Protein AF-A0A661IRC6-F1 (afdb_monomer_lite)

pLDDT: mean 96.38, std 3.01, range [79.38, 98.81]

Foldseek 3Di:
DADPLLLVLLVLLLVLLVVLVVLCVVLVHLVSLCVPPVPRVVSNLVSLLSNLVSLVVCVVVVVVVLVVLADPCLNVVSVVSNVCCVPPVVPRDSVSSRCCSPPVSVSSNVSSVVSNVD

Structure (mmCIF, N/CA/C/O backbone):
data_AF-A0A661IRC6-F1
#
_entry.id   AF-A0A661IRC6-F1
#
loop_
_atom_site.group_PDB
_atom_site.id
_atom_site.type_symbol
_atom_site.label_atom_id
_atom_site.label_alt_id
_atom_site.label_comp_id
_atom_site.label_asym_id
_atom_site.label_entity_id
_atom_site.label_seq_id
_atom_site.pdbx_PDB_ins_code
_atom_site.Cartn_x
_atom_site.Cartn_y
_atom_site.Cartn_z
_atom_site.occupancy
_atom_site.B_iso_or_equiv
_atom_site.auth_seq_id
_atom_site.auth_comp_id
_atom_site.auth_asym_id
_atom_site.auth_atom_id
_atom_site.pdbx_PDB_model_num
ATOM 1 N N . MET A 1 1 ? -16.956 6.658 17.525 1.00 79.38 1 MET A N 1
ATOM 2 C CA . MET A 1 1 ? -15.758 7.494 17.297 1.00 79.38 1 MET A CA 1
ATOM 3 C C . MET A 1 1 ? -14.580 6.545 17.255 1.00 79.38 1 MET A C 1
ATOM 5 O O . MET A 1 1 ? -14.483 5.719 18.156 1.00 79.38 1 MET A O 1
ATOM 9 N N . PHE A 1 2 ? -13.777 6.577 16.194 1.00 92.38 2 PHE A N 1
ATOM 10 C CA . PHE A 1 2 ? -12.694 5.609 16.014 1.00 92.38 2 PHE A CA 1
ATOM 11 C C . PHE A 1 2 ? -11.609 5.776 17.080 1.00 92.38 2 PHE A C 1
ATOM 13 O O . PHE A 1 2 ? -11.386 6.880 17.584 1.00 92.38 2 PHE A O 1
ATOM 20 N N . SER A 1 3 ? -10.928 4.682 17.427 1.00 94.25 3 SER A N 1
ATOM 21 C CA . SER A 1 3 ? -9.811 4.749 18.365 1.00 94.25 3 SER A CA 1
ATOM 22 C C . SER A 1 3 ? -8.658 5.560 17.754 1.00 94.25 3 SER A C 1
ATOM 24 O O . SER A 1 3 ? -8.417 5.515 16.545 1.00 94.25 3 SER A O 1
ATOM 26 N N . LEU A 1 4 ? -7.908 6.298 18.584 1.00 94.81 4 LEU A N 1
ATOM 27 C CA . LEU A 1 4 ? -6.741 7.059 18.108 1.00 94.81 4 LEU A CA 1
ATOM 28 C C . LEU A 1 4 ? -5.730 6.148 17.405 1.00 94.81 4 LEU A C 1
ATOM 30 O O . LEU A 1 4 ? -5.195 6.505 16.358 1.00 94.81 4 LEU A O 1
ATOM 34 N N . LYS A 1 5 ? -5.530 4.939 17.944 1.00 95.62 5 LYS A N 1
ATOM 35 C CA . LYS A 1 5 ? -4.652 3.933 17.345 1.00 95.62 5 LYS A CA 1
ATOM 36 C C . LYS A 1 5 ? -5.156 3.509 15.968 1.00 95.62 5 LYS A C 1
ATOM 38 O O . LYS A 1 5 ? -4.349 3.417 15.051 1.00 95.62 5 LYS A O 1
ATOM 43 N N . ALA A 1 6 ? -6.457 3.280 15.794 1.00 97.31 6 ALA A N 1
ATOM 44 C CA . ALA A 1 6 ? -7.017 2.921 14.494 1.00 97.31 6 ALA A CA 1
ATOM 45 C C . ALA A 1 6 ? -6.814 4.038 13.464 1.00 97.31 6 ALA A C 1
ATOM 47 O O . ALA A 1 6 ? -6.341 3.778 12.358 1.00 97.31 6 ALA A O 1
ATOM 48 N N . ILE A 1 7 ? -7.063 5.292 13.852 1.00 97.94 7 ILE A N 1
ATOM 49 C CA . ILE A 1 7 ? -6.816 6.456 12.992 1.00 97.94 7 ILE A CA 1
ATOM 50 C C . ILE A 1 7 ? -5.338 6.569 12.604 1.00 97.94 7 ILE A C 1
ATOM 52 O O . ILE A 1 7 ? -5.025 6.834 11.445 1.00 97.94 7 ILE A O 1
ATOM 56 N N . GLU A 1 8 ? -4.408 6.344 13.533 1.00 97.94 8 GLU A N 1
ATOM 57 C CA . GLU A 1 8 ? -2.974 6.325 13.224 1.00 97.94 8 GLU A CA 1
ATOM 58 C C . GLU A 1 8 ? -2.615 5.233 12.208 1.00 97.94 8 GLU A C 1
ATOM 60 O O . GLU A 1 8 ? -1.837 5.489 11.288 1.00 97.94 8 GLU A O 1
ATOM 65 N N . ARG A 1 9 ? -3.207 4.037 12.316 1.00 98.25 9 ARG A N 1
ATOM 66 C CA . ARG A 1 9 ? -3.013 2.953 11.336 1.00 98.25 9 ARG A CA 1
ATOM 67 C C . ARG A 1 9 ? -3.536 3.340 9.957 1.00 98.25 9 ARG A C 1
ATOM 69 O O . ARG A 1 9 ? -2.826 3.159 8.973 1.00 98.25 9 ARG A O 1
ATOM 76 N N . VAL A 1 10 ? -4.718 3.940 9.889 1.00 98.44 10 VAL A N 1
ATOM 77 C CA . VAL A 1 10 ? -5.317 4.418 8.634 1.00 98.44 10 VAL A CA 1
ATOM 78 C C . VAL A 1 10 ? -4.470 5.527 7.998 1.00 98.44 10 VAL A C 1
ATOM 80 O O . VAL A 1 10 ? -4.208 5.496 6.797 1.00 98.44 10 VAL A O 1
ATOM 83 N N . LYS A 1 11 ? -3.935 6.459 8.797 1.00 98.50 11 LYS A N 1
ATOM 84 C CA . LYS A 1 11 ? -2.976 7.475 8.323 1.00 98.50 11 LYS A CA 1
ATOM 85 C C . LYS A 1 11 ? -1.697 6.852 7.771 1.00 98.50 11 LYS A C 1
ATOM 87 O O . LYS A 1 11 ? -1.163 7.333 6.773 1.00 98.50 11 LYS A O 1
ATOM 92 N N . LEU A 1 12 ? -1.197 5.788 8.402 1.00 98.69 12 LEU A N 1
ATOM 93 C CA . LEU A 1 12 ? -0.042 5.053 7.891 1.00 98.69 12 LEU A CA 1
ATOM 94 C C . LEU A 1 12 ? -0.356 4.394 6.545 1.00 98.69 12 LEU A C 1
ATOM 96 O O . LEU A 1 12 ? 0.471 4.517 5.648 1.00 98.69 12 LEU A O 1
ATOM 100 N N . ILE A 1 13 ? -1.534 3.781 6.376 1.00 98.75 13 ILE A N 1
ATOM 101 C CA . ILE A 1 13 ? -1.978 3.246 5.076 1.00 98.75 13 ILE A CA 1
ATOM 102 C C . ILE A 1 13 ? -1.971 4.358 4.021 1.00 98.75 13 ILE A C 1
ATOM 104 O O . ILE A 1 13 ? -1.294 4.200 3.008 1.00 98.75 13 ILE A O 1
ATOM 108 N N . SER A 1 14 ? -2.613 5.507 4.292 1.00 98.69 14 SER A N 1
ATOM 109 C CA . SER A 1 14 ? -2.608 6.668 3.377 1.00 98.69 14 SER A CA 1
ATOM 110 C C . SER A 1 14 ? -1.193 7.030 2.941 1.00 98.69 14 SER A C 1
ATOM 112 O O . SER A 1 14 ? -0.897 7.103 1.754 1.00 98.69 14 SER A O 1
ATOM 114 N N . LYS A 1 15 ? -0.293 7.189 3.918 1.00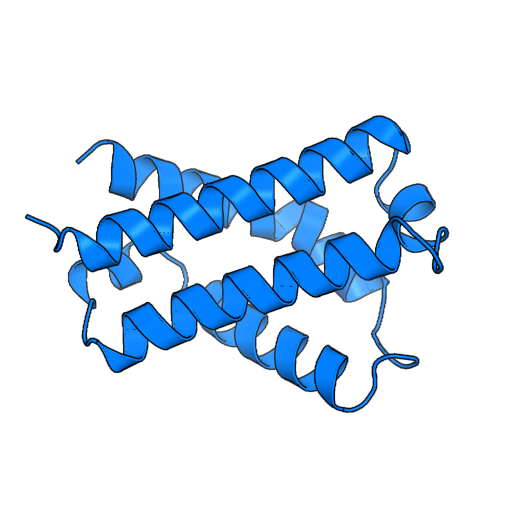 98.75 15 LYS A N 1
ATOM 115 C CA . LYS A 1 15 ? 1.092 7.593 3.682 1.00 98.75 15 LYS A CA 1
ATOM 116 C C . LYS A 1 15 ? 1.846 6.596 2.799 1.00 98.75 15 LYS A C 1
ATOM 118 O O . LYS A 1 15 ? 2.685 7.008 2.007 1.00 98.75 15 LYS A O 1
ATOM 123 N N . LYS A 1 16 ? 1.598 5.291 2.952 1.00 98.81 16 LYS A N 1
ATOM 124 C CA . LYS A 1 16 ? 2.236 4.263 2.116 1.00 98.81 16 LYS A CA 1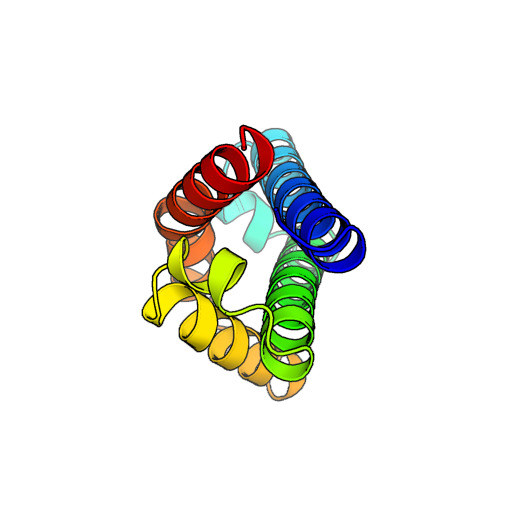
ATOM 125 C C . LYS A 1 16 ? 1.710 4.280 0.687 1.00 98.81 16 LYS A C 1
ATOM 127 O O . LYS A 1 16 ? 2.516 4.133 -0.225 1.00 98.81 16 LYS A O 1
ATOM 132 N N . ILE A 1 17 ? 0.415 4.525 0.497 1.00 98.81 17 ILE A N 1
ATOM 133 C CA . ILE A 1 17 ? -0.162 4.715 -0.838 1.00 98.81 17 ILE A CA 1
ATOM 134 C C . ILE A 1 17 ? 0.456 5.948 -1.507 1.00 98.81 17 ILE A C 1
ATOM 136 O O . ILE A 1 17 ? 0.947 5.848 -2.626 1.00 98.81 17 ILE A O 1
ATOM 140 N N . ASP A 1 18 ? 0.540 7.074 -0.793 1.00 98.75 18 ASP A N 1
ATOM 141 C CA . ASP A 1 18 ? 1.144 8.307 -1.318 1.00 98.75 18 ASP A CA 1
ATOM 142 C C . ASP A 1 18 ? 2.615 8.111 -1.725 1.00 98.75 18 ASP A C 1
ATOM 144 O O . ASP A 1 18 ? 3.075 8.681 -2.713 1.00 98.75 18 ASP A O 1
ATOM 148 N N . PHE A 1 19 ? 3.368 7.284 -0.992 1.00 98.81 19 PHE A N 1
ATOM 149 C CA . PHE A 1 19 ? 4.741 6.941 -1.365 1.00 98.81 19 PHE A CA 1
ATOM 150 C C . PHE A 1 19 ? 4.817 6.095 -2.637 1.00 98.81 19 PHE A C 1
ATOM 152 O O . PHE A 1 19 ? 5.660 6.375 -3.485 1.00 98.81 19 PHE A O 1
ATOM 159 N N . ILE A 1 20 ? 3.940 5.101 -2.799 1.00 98.81 20 ILE A N 1
ATOM 160 C CA . ILE A 1 20 ? 3.874 4.300 -4.031 1.00 98.81 20 ILE A CA 1
ATOM 161 C C . ILE A 1 20 ? 3.544 5.204 -5.225 1.00 98.81 20 ILE A C 1
ATOM 163 O O . ILE A 1 20 ? 4.241 5.163 -6.236 1.00 98.81 20 ILE A O 1
ATOM 167 N N . GLU A 1 21 ? 2.547 6.079 -5.093 1.00 98.62 21 GLU A N 1
ATOM 168 C CA . GLU A 1 21 ? 2.181 7.036 -6.143 1.00 98.62 21 GLU A CA 1
ATOM 169 C C . GLU A 1 21 ? 3.331 7.989 -6.493 1.00 98.62 21 GLU A C 1
ATOM 171 O O . GLU A 1 21 ? 3.566 8.271 -7.668 1.00 98.62 21 GLU A O 1
ATOM 176 N N . ALA A 1 22 ? 4.071 8.474 -5.492 1.00 98.69 22 ALA A N 1
ATOM 177 C CA . ALA A 1 22 ? 5.231 9.332 -5.713 1.00 98.69 22 ALA A CA 1
ATOM 178 C C . ALA A 1 22 ? 6.339 8.607 -6.492 1.00 98.69 22 ALA A C 1
ATOM 180 O O . ALA A 1 22 ? 6.885 9.184 -7.432 1.00 98.69 22 ALA A O 1
ATOM 181 N N . ILE A 1 23 ? 6.621 7.343 -6.154 1.00 98.56 23 ILE A N 1
ATOM 182 C CA . ILE A 1 23 ? 7.601 6.506 -6.864 1.00 98.56 23 ILE A CA 1
ATOM 183 C C . ILE A 1 23 ? 7.173 6.295 -8.322 1.00 98.56 23 ILE A C 1
ATOM 185 O O . ILE A 1 23 ? 7.964 6.517 -9.239 1.00 98.56 23 ILE A O 1
ATOM 189 N N . VAL A 1 24 ? 5.914 5.910 -8.551 1.00 98.44 24 VAL A N 1
ATOM 190 C CA . VAL A 1 24 ? 5.366 5.706 -9.904 1.00 98.44 24 VAL A CA 1
ATOM 191 C C . VAL A 1 24 ? 5.445 6.995 -10.720 1.00 98.44 24 VAL A C 1
ATOM 193 O O . VAL A 1 24 ? 5.839 6.975 -11.886 1.00 98.44 24 VAL A O 1
ATOM 196 N N . LYS A 1 25 ? 5.127 8.137 -10.101 1.00 98.19 25 LYS A N 1
ATOM 197 C CA . LYS A 1 25 ? 5.224 9.452 -10.739 1.00 98.19 25 LYS A CA 1
ATOM 198 C C . LYS A 1 25 ? 6.664 9.813 -11.102 1.00 98.19 25 LYS A C 1
ATOM 200 O O . LYS A 1 25 ? 6.888 10.321 -12.195 1.00 98.19 25 LYS A O 1
ATOM 205 N N . GLU A 1 26 ? 7.629 9.553 -10.223 1.00 97.81 26 GLU A N 1
ATOM 206 C CA . GLU A 1 26 ? 9.055 9.795 -10.487 1.00 97.81 26 GLU A CA 1
ATOM 207 C C . GLU A 1 26 ? 9.567 8.952 -11.665 1.00 97.81 26 GLU A C 1
ATOM 209 O O . GLU A 1 26 ? 10.327 9.439 -12.503 1.00 97.81 26 GLU A O 1
ATOM 214 N N . LYS A 1 27 ? 9.101 7.704 -11.770 1.00 97.06 27 LYS A N 1
ATOM 215 C CA . LYS A 1 27 ? 9.454 6.773 -12.852 1.00 97.06 27 LYS A CA 1
ATOM 216 C C . LYS A 1 27 ? 8.609 6.933 -14.118 1.00 97.06 27 LYS A C 1
ATOM 218 O O . LYS A 1 27 ? 8.896 6.284 -15.119 1.00 97.06 27 LYS A O 1
ATOM 223 N N . ASN A 1 28 ? 7.614 7.821 -14.109 1.00 96.50 28 ASN A N 1
ATOM 224 C CA . ASN A 1 28 ? 6.670 8.120 -15.197 1.00 96.50 28 ASN A CA 1
ATOM 225 C C . ASN A 1 28 ? 5.735 6.975 -15.630 1.00 96.50 28 ASN A C 1
ATOM 227 O O . ASN A 1 28 ? 4.884 7.191 -16.490 1.00 96.50 28 ASN A O 1
ATOM 231 N N . SER A 1 29 ? 5.859 5.775 -15.064 1.00 97.19 29 SER A N 1
ATOM 232 C CA . SER A 1 29 ? 4.924 4.667 -15.283 1.00 97.19 29 SER A CA 1
ATOM 233 C C . SER A 1 29 ? 5.069 3.615 -14.1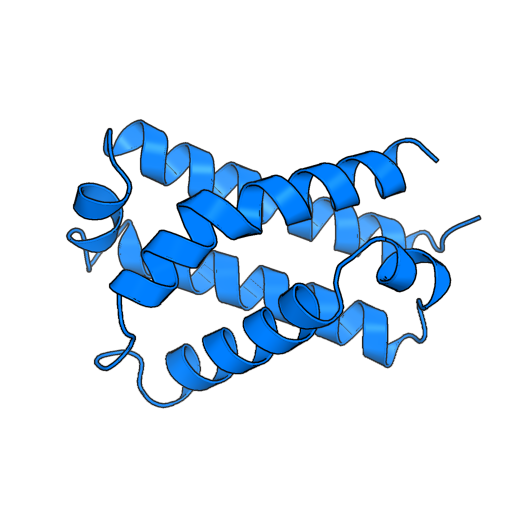85 1.00 97.19 29 SER A C 1
ATOM 235 O O . SER A 1 29 ? 6.104 3.549 -13.515 1.00 97.19 29 SER A O 1
ATOM 237 N N . ILE A 1 30 ? 4.037 2.787 -14.008 1.00 98.25 30 ILE A N 1
ATOM 238 C CA . ILE A 1 30 ? 4.074 1.673 -13.054 1.00 98.25 30 ILE A CA 1
ATOM 239 C C . ILE A 1 30 ? 5.092 0.631 -13.527 1.00 98.25 30 ILE A C 1
ATOM 241 O O . ILE A 1 30 ? 5.924 0.195 -12.738 1.00 98.25 30 ILE A O 1
ATOM 245 N N . GLN A 1 31 ? 5.100 0.313 -14.822 1.00 97.50 31 GLN A N 1
ATOM 246 C CA . GLN A 1 31 ? 5.993 -0.682 -15.412 1.00 97.50 31 GLN A CA 1
ATOM 247 C C . GLN A 1 31 ? 7.463 -0.302 -15.209 1.00 97.50 31 GLN A C 1
ATOM 249 O O . GLN A 1 31 ? 8.217 -1.086 -14.643 1.00 97.50 31 GLN A O 1
ATOM 254 N N . LEU A 1 32 ? 7.857 0.938 -15.535 1.00 97.75 32 LEU A N 1
ATOM 255 C CA . LEU A 1 32 ? 9.234 1.405 -15.309 1.00 97.75 32 LEU A CA 1
ATOM 256 C C . LEU A 1 32 ? 9.613 1.420 -13.818 1.00 97.75 32 LEU A C 1
ATOM 258 O O . LEU A 1 32 ? 10.780 1.239 -13.473 1.00 97.75 32 LEU A O 1
ATOM 262 N N . ALA A 1 33 ? 8.647 1.637 -12.920 1.00 98.31 33 ALA A N 1
ATOM 263 C CA . ALA A 1 33 ? 8.891 1.552 -11.483 1.00 98.31 33 ALA A CA 1
ATOM 264 C C . ALA A 1 33 ? 9.103 0.108 -11.004 1.00 98.31 33 ALA A C 1
ATOM 266 O O . ALA A 1 33 ? 9.904 -0.113 -10.097 1.00 98.31 33 ALA A O 1
ATOM 267 N N . LEU A 1 34 ? 8.411 -0.863 -11.603 1.00 97.44 34 LEU A N 1
ATOM 268 C CA . LEU A 1 34 ? 8.552 -2.287 -11.288 1.00 97.44 34 LEU A CA 1
ATOM 269 C C . LEU A 1 34 ? 9.769 -2.935 -11.979 1.00 97.44 34 LEU A C 1
ATOM 271 O O . LEU A 1 34 ? 10.324 -3.902 -11.455 1.00 97.44 34 LEU A O 1
ATOM 275 N N . GLU A 1 35 ? 10.231 -2.398 -13.108 1.00 96.69 35 GLU A N 1
ATOM 276 C CA . GLU A 1 35 ? 11.475 -2.821 -13.771 1.00 96.69 35 GLU A CA 1
ATOM 277 C C . GLU A 1 35 ? 12.732 -2.411 -12.987 1.00 96.69 35 GLU A C 1
ATOM 279 O O . GLU A 1 35 ? 13.720 -3.145 -12.983 1.00 96.69 35 GLU A O 1
ATOM 284 N N . ASP A 1 36 ? 12.703 -1.271 -12.283 1.00 96.62 36 ASP A N 1
ATOM 285 C CA . ASP A 1 36 ? 13.790 -0.836 -11.395 1.00 96.62 36 ASP A CA 1
ATOM 286 C C . ASP A 1 36 ? 13.785 -1.636 -10.084 1.00 96.62 36 ASP A C 1
ATOM 288 O O . ASP A 1 36 ? 13.362 -1.172 -9.019 1.00 96.62 36 ASP A O 1
ATOM 292 N N . GLU A 1 37 ? 14.267 -2.869 -10.201 1.00 94.56 37 GLU A N 1
ATOM 293 C CA . GLU A 1 37 ? 14.380 -3.867 -9.145 1.00 94.56 37 GLU A CA 1
ATOM 294 C C . GLU A 1 37 ? 15.051 -3.343 -7.874 1.00 94.56 37 GLU A C 1
ATOM 296 O O . GLU A 1 37 ? 14.513 -3.483 -6.773 1.00 94.56 37 GLU A O 1
ATOM 301 N N . GLN A 1 38 ? 16.229 -2.738 -8.039 1.00 94.62 38 GLN A N 1
ATOM 302 C CA . GLN A 1 38 ? 17.112 -2.376 -6.935 1.00 94.62 38 GLN A CA 1
ATOM 303 C C . GLN A 1 38 ? 16.517 -1.269 -6.058 1.00 94.62 38 GLN A C 1
ATOM 305 O O . GLN A 1 38 ? 16.816 -1.208 -4.865 1.00 94.62 38 GLN A O 1
ATOM 310 N N . ASN A 1 39 ? 15.696 -0.390 -6.639 1.00 96.56 39 ASN A N 1
ATOM 311 C CA . ASN A 1 39 ? 15.216 0.806 -5.957 1.00 96.56 39 ASN A CA 1
ATOM 312 C C . ASN A 1 39 ? 13.687 0.822 -5.867 1.00 96.56 39 ASN A C 1
ATOM 314 O O . ASN A 1 39 ? 13.113 0.597 -4.795 1.00 96.56 39 ASN A O 1
ATOM 318 N N . SER A 1 40 ? 13.012 1.111 -6.981 1.00 97.94 40 SER A N 1
ATOM 319 C CA . SER A 1 40 ? 11.580 1.412 -6.981 1.00 97.94 40 SER A CA 1
ATOM 320 C C . SER A 1 40 ? 10.724 0.187 -6.708 1.00 97.94 40 SER A C 1
ATOM 322 O O . SER A 1 40 ? 9.849 0.274 -5.845 1.00 97.94 40 SER A O 1
ATOM 324 N N . ARG A 1 41 ? 11.009 -0.958 -7.339 1.00 97.75 41 ARG A N 1
ATOM 325 C CA . ARG A 1 41 ? 10.268 -2.201 -7.088 1.00 97.75 41 ARG A CA 1
ATOM 326 C C . ARG A 1 41 ? 10.368 -2.602 -5.623 1.00 97.75 41 ARG A C 1
ATOM 328 O O . ARG A 1 41 ? 9.341 -2.775 -4.971 1.00 97.75 41 ARG A O 1
ATOM 335 N N . ALA A 1 42 ? 11.586 -2.678 -5.084 1.00 96.94 42 ALA A N 1
ATOM 336 C CA . ALA A 1 42 ? 11.801 -3.026 -3.681 1.00 96.94 42 ALA A CA 1
ATOM 337 C C . ALA A 1 42 ? 11.045 -2.095 -2.720 1.00 96.94 42 ALA A C 1
ATOM 339 O O . ALA A 1 42 ? 10.397 -2.548 -1.773 1.00 96.94 42 ALA A O 1
ATOM 340 N N . SER A 1 43 ? 11.056 -0.791 -2.998 1.00 98.19 43 SER A N 1
ATOM 341 C CA . SER A 1 43 ? 10.330 0.196 -2.192 1.00 98.19 43 SER A CA 1
ATOM 342 C C . SER A 1 43 ? 8.811 0.011 -2.272 1.00 98.19 43 SER A C 1
ATOM 344 O O . SER A 1 43 ? 8.131 0.050 -1.243 1.00 98.19 43 SER A O 1
ATOM 346 N N . ILE A 1 44 ? 8.276 -0.242 -3.470 1.00 98.56 44 ILE A N 1
ATOM 347 C CA . ILE A 1 44 ? 6.850 -0.496 -3.705 1.00 98.56 44 ILE A CA 1
ATOM 348 C C . ILE A 1 44 ? 6.391 -1.744 -2.941 1.00 98.56 44 ILE A C 1
ATOM 350 O O . ILE A 1 44 ? 5.441 -1.662 -2.159 1.00 98.56 44 ILE A O 1
ATOM 354 N N . LEU A 1 45 ? 7.092 -2.873 -3.089 1.00 97.94 45 LEU A N 1
ATOM 355 C CA . LEU A 1 45 ? 6.743 -4.130 -2.413 1.00 97.94 45 LEU A CA 1
ATOM 356 C C . LEU A 1 45 ? 6.803 -3.992 -0.884 1.00 97.94 45 LEU A C 1
ATOM 358 O O . LEU A 1 45 ? 5.933 -4.496 -0.164 1.00 97.94 45 LEU A O 1
ATOM 362 N N . MET A 1 46 ? 7.775 -3.233 -0.373 1.00 97.88 46 MET A N 1
ATOM 363 C CA . MET A 1 46 ? 7.873 -2.914 1.053 1.00 97.88 46 MET A CA 1
ATOM 364 C C . MET A 1 46 ? 6.692 -2.056 1.536 1.00 97.88 46 MET A C 1
ATOM 366 O O . MET A 1 46 ? 6.176 -2.246 2.641 1.00 97.88 46 MET A O 1
ATOM 370 N N . HIS A 1 47 ? 6.234 -1.094 0.735 1.00 98.62 47 HIS A N 1
ATOM 371 C CA . HIS A 1 47 ? 5.069 -0.274 1.075 1.00 98.62 47 HIS A CA 1
ATOM 372 C C . HIS A 1 47 ? 3.762 -1.073 1.045 1.00 98.62 47 HIS A C 1
ATOM 374 O O . HIS A 1 47 ? 2.973 -0.932 1.981 1.00 98.62 47 HIS A O 1
ATOM 380 N N . LEU A 1 48 ? 3.575 -1.966 0.070 1.00 98.50 48 LEU A N 1
ATOM 381 C CA . LEU A 1 48 ? 2.441 -2.898 0.018 1.00 98.50 48 LEU A CA 1
ATOM 382 C C . LEU A 1 48 ? 2.417 -3.833 1.238 1.00 98.50 48 LEU A C 1
ATOM 384 O O . LEU A 1 48 ? 1.390 -3.968 1.906 1.00 98.50 48 LEU A O 1
ATOM 388 N N . THR A 1 49 ? 3.573 -4.387 1.607 1.00 98.19 49 THR A N 1
ATOM 389 C CA . THR A 1 49 ? 3.738 -5.181 2.836 1.00 98.19 49 THR A CA 1
ATOM 390 C C . THR A 1 49 ? 3.353 -4.378 4.081 1.00 98.19 49 THR A C 1
ATOM 392 O O . THR A 1 49 ? 2.608 -4.853 4.941 1.00 98.19 49 THR A O 1
ATOM 395 N N . SER A 1 50 ? 3.790 -3.120 4.163 1.00 98.38 50 SER A N 1
ATOM 396 C CA . SER A 1 50 ? 3.483 -2.244 5.297 1.00 98.38 50 SER A CA 1
ATOM 397 C C . SER A 1 50 ? 1.993 -1.894 5.409 1.00 98.38 50 SER A C 1
ATOM 399 O O . SER A 1 50 ? 1.488 -1.769 6.530 1.00 98.38 50 SER A O 1
ATOM 401 N N . ILE A 1 51 ? 1.287 -1.760 4.278 1.00 98.69 51 ILE A N 1
ATOM 402 C CA . ILE A 1 51 ? -0.176 -1.594 4.229 1.00 98.69 51 ILE A CA 1
ATOM 403 C C . ILE A 1 51 ? -0.859 -2.839 4.803 1.00 98.69 51 ILE A C 1
ATOM 405 O O . ILE A 1 51 ? -1.668 -2.715 5.724 1.00 98.69 51 ILE A O 1
ATOM 409 N N . SER A 1 52 ? -0.469 -4.027 4.334 1.00 98.31 52 SER A N 1
ATOM 410 C CA . SER A 1 52 ? -0.985 -5.308 4.834 1.00 98.31 52 SER A CA 1
ATOM 411 C C . SER A 1 52 ? -0.816 -5.453 6.353 1.00 98.31 52 SER A C 1
ATOM 413 O O . SER A 1 52 ? -1.755 -5.803 7.066 1.00 98.31 52 SER A O 1
ATOM 415 N N . GLU A 1 53 ? 0.344 -5.082 6.903 1.00 98.31 53 GLU A N 1
ATOM 416 C CA . GLU A 1 53 ? 0.545 -5.065 8.358 1.00 98.31 53 GLU A CA 1
ATOM 417 C C . GLU A 1 53 ? -0.395 -4.113 9.109 1.00 98.31 53 GLU A C 1
ATOM 419 O O . GLU A 1 53 ? -0.735 -4.375 10.265 1.00 98.31 53 GLU A O 1
ATOM 424 N N . GLN A 1 54 ? -0.771 -2.972 8.522 1.00 98.50 54 GLN A N 1
ATOM 425 C CA . GLN A 1 54 ? -1.710 -2.072 9.192 1.00 98.50 54 GLN A CA 1
ATOM 426 C C . GLN A 1 54 ? -3.112 -2.682 9.218 1.00 98.50 54 GLN A C 1
ATOM 428 O O . GLN A 1 54 ? -3.769 -2.585 10.254 1.00 98.50 54 GLN A O 1
ATOM 433 N N . PHE A 1 55 ? -3.540 -3.350 8.141 1.00 98.44 55 PHE A N 1
ATOM 434 C CA . PHE A 1 55 ? -4.791 -4.112 8.140 1.00 98.44 55 PHE A CA 1
ATOM 435 C C . PHE A 1 55 ? -4.775 -5.227 9.185 1.00 98.44 55 PHE A C 1
ATOM 437 O O . PHE A 1 55 ? -5.723 -5.357 9.953 1.00 98.44 55 PHE A O 1
ATOM 444 N N . ASP A 1 56 ? -3.679 -5.983 9.278 1.00 97.50 56 ASP A N 1
ATOM 445 C CA . ASP A 1 56 ? -3.479 -7.025 10.295 1.00 97.50 56 ASP A CA 1
ATOM 446 C C . ASP A 1 56 ? -3.652 -6.478 11.718 1.00 97.50 56 ASP A C 1
ATOM 448 O O . ASP A 1 56 ? -4.418 -7.001 12.525 1.00 97.50 56 ASP A O 1
ATOM 452 N N . LYS A 1 57 ? -3.011 -5.341 12.006 1.00 97.94 57 LYS A N 1
ATOM 453 C CA . LYS A 1 57 ? -3.107 -4.671 13.309 1.00 97.94 57 LYS A CA 1
ATOM 454 C C . LYS A 1 57 ? -4.518 -4.156 13.592 1.00 97.94 57 LYS A C 1
ATOM 456 O O . LYS A 1 57 ? -4.947 -4.212 14.741 1.00 97.94 57 LYS A O 1
ATOM 461 N N . LEU A 1 58 ? -5.231 -3.639 12.592 1.00 98.19 58 LEU A N 1
ATOM 462 C CA . LEU A 1 58 ? -6.630 -3.222 12.747 1.00 98.19 58 LEU A CA 1
ATOM 463 C C . LEU A 1 58 ? -7.522 -4.426 13.084 1.00 98.19 58 LEU A C 1
ATOM 465 O O . LEU A 1 58 ? -8.321 -4.349 14.018 1.00 98.19 58 LEU A O 1
ATOM 469 N N . LEU A 1 59 ? -7.337 -5.549 12.386 1.00 96.56 59 LEU A N 1
ATOM 470 C CA . LEU A 1 59 ? -8.100 -6.776 12.608 1.00 96.56 59 LEU A CA 1
ATOM 471 C C . LEU A 1 59 ? -7.826 -7.376 13.990 1.00 96.56 59 LEU A C 1
ATOM 473 O O . LEU A 1 59 ? -8.764 -7.635 14.742 1.00 96.56 59 LEU A O 1
ATOM 477 N N . HIS A 1 60 ? -6.553 -7.527 14.359 1.00 96.25 60 HIS A N 1
ATOM 478 C CA . HIS A 1 60 ? -6.149 -8.063 15.660 1.00 96.25 60 HIS A CA 1
ATOM 479 C C . HIS A 1 60 ? -6.607 -7.204 16.843 1.00 96.25 60 HIS A C 1
ATOM 481 O O . HIS A 1 60 ? -6.885 -7.740 17.914 1.00 96.25 60 HIS A O 1
ATOM 487 N N . ASN A 1 61 ? -6.720 -5.887 16.654 1.00 96.31 61 ASN A N 1
ATOM 488 C CA . ASN A 1 61 ? -7.229 -4.976 17.679 1.00 96.31 61 ASN A CA 1
ATOM 489 C C . ASN A 1 61 ? -8.766 -4.890 17.707 1.00 96.31 61 ASN A C 1
ATOM 491 O O . ASN A 1 61 ? -9.307 -4.152 18.525 1.00 96.31 61 ASN A O 1
ATOM 495 N N . GLY A 1 62 ? -9.473 -5.622 16.838 1.00 95.6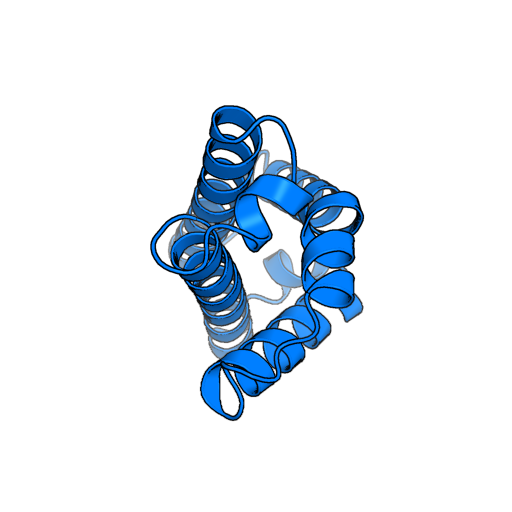2 62 GLY A N 1
ATOM 496 C CA . GLY A 1 62 ? -10.936 -5.615 16.789 1.00 95.62 62 GLY A CA 1
ATOM 497 C C . GLY A 1 62 ? -11.533 -4.304 16.271 1.00 95.62 62 GLY A C 1
ATOM 498 O O . GLY A 1 62 ? -12.667 -3.978 16.613 1.00 95.62 62 GLY A O 1
ATOM 499 N N . GLU A 1 63 ? -10.804 -3.551 15.443 1.00 96.88 63 GLU A N 1
ATOM 500 C CA . GLU A 1 63 ? -11.215 -2.241 14.909 1.00 96.88 63 GLU A CA 1
ATOM 501 C C . GLU A 1 63 ? -12.213 -2.393 13.738 1.00 96.88 63 GLU A C 1
ATOM 503 O O . GLU A 1 63 ? -12.028 -1.851 12.644 1.00 96.88 63 GLU A O 1
ATOM 508 N N . LEU A 1 64 ? -13.280 -3.172 13.956 1.00 95.12 64 LEU A N 1
ATOM 509 C CA . LEU A 1 64 ? -14.268 -3.555 12.937 1.00 95.12 64 LEU A CA 1
ATOM 510 C C . LEU A 1 64 ? -14.997 -2.343 12.341 1.00 95.12 64 LEU A C 1
ATOM 512 O O . LEU A 1 64 ? -15.280 -2.321 11.144 1.00 95.12 64 LEU A O 1
ATOM 516 N N . ASP A 1 65 ? -15.231 -1.310 13.155 1.00 95.38 65 ASP A N 1
ATOM 517 C CA . ASP A 1 65 ? -15.871 -0.065 12.725 1.00 95.38 65 ASP A CA 1
ATOM 518 C C . ASP A 1 65 ? -15.053 0.693 11.672 1.00 95.38 65 ASP A C 1
ATOM 520 O O . ASP A 1 65 ? -15.628 1.433 10.876 1.00 95.38 65 ASP A O 1
ATOM 524 N N . VAL A 1 66 ? -13.728 0.527 11.664 1.00 97.00 66 VAL A N 1
ATOM 525 C CA . VAL A 1 66 ? -12.840 1.077 10.630 1.00 97.00 66 VAL A CA 1
ATOM 526 C C . VAL A 1 66 ? -12.753 0.119 9.447 1.00 97.00 66 VAL A C 1
ATOM 528 O O . VAL A 1 66 ? -12.843 0.549 8.300 1.00 97.00 66 VAL A O 1
ATOM 531 N N . LEU A 1 67 ? -12.614 -1.182 9.711 1.00 97.12 67 LEU A N 1
ATOM 532 C CA . LEU A 1 67 ? -12.454 -2.193 8.663 1.00 97.12 67 LEU A CA 1
ATOM 533 C C . LEU A 1 67 ? -13.660 -2.293 7.722 1.00 97.12 67 LEU A C 1
ATOM 535 O O . LEU A 1 67 ? -13.470 -2.598 6.551 1.00 97.12 67 LEU A O 1
ATOM 539 N N . GLN A 1 68 ? -14.873 -1.979 8.185 1.00 96.88 68 GLN A N 1
ATOM 540 C CA . GLN A 1 68 ? -16.080 -1.981 7.342 1.00 96.88 68 GLN A CA 1
ATOM 541 C C . GLN A 1 68 ? -16.042 -0.986 6.165 1.00 96.88 68 GLN A C 1
ATOM 543 O O . GLN A 1 68 ? -16.880 -1.080 5.274 1.00 96.88 68 GLN A O 1
ATOM 548 N N . TYR A 1 69 ? -15.112 -0.024 6.165 1.00 97.75 69 TYR A N 1
ATOM 549 C CA . TYR A 1 69 ? -14.937 0.932 5.063 1.00 97.75 69 TYR A CA 1
ATOM 550 C C . TYR A 1 69 ? -14.104 0.369 3.907 1.00 97.75 69 TYR A C 1
ATOM 552 O O . TYR A 1 69 ? -14.034 0.991 2.847 1.00 97.75 69 TYR A O 1
ATOM 560 N N . PHE A 1 70 ? -13.454 -0.774 4.106 1.00 98.00 70 PHE A N 1
ATOM 561 C CA . PHE A 1 70 ? -12.601 -1.420 3.118 1.00 98.00 70 PHE A CA 1
ATOM 562 C C . PHE A 1 70 ? -13.288 -2.670 2.575 1.00 98.00 70 PHE A C 1
ATOM 564 O O . PHE A 1 70 ? -14.013 -3.357 3.301 1.00 98.00 70 PHE A O 1
ATOM 571 N N . GLU A 1 71 ? -13.048 -2.988 1.303 1.00 97.06 71 GLU A N 1
ATOM 572 C CA . GLU A 1 71 ? -13.543 -4.240 0.737 1.00 97.06 71 GLU A CA 1
ATOM 573 C C . GLU A 1 71 ? -12.803 -5.423 1.375 1.00 97.06 71 GLU A C 1
ATOM 575 O O . GLU A 1 71 ? -11.613 -5.354 1.705 1.00 97.06 71 GLU A O 1
ATOM 580 N N . LYS A 1 72 ? -13.513 -6.537 1.576 1.00 95.12 72 LYS A N 1
ATOM 581 C CA . LYS A 1 72 ? -12.922 -7.727 2.211 1.00 95.12 72 LYS A CA 1
ATOM 582 C C . LYS A 1 72 ? -11.802 -8.298 1.350 1.00 95.12 72 LYS A C 1
ATOM 584 O O . LYS A 1 72 ? -10.823 -8.831 1.871 1.00 95.12 72 LYS A O 1
ATOM 589 N N . GLU A 1 73 ? -11.963 -8.170 0.042 1.00 94.25 73 GLU A N 1
ATOM 590 C CA . GLU A 1 73 ? -11.035 -8.579 -0.995 1.00 94.25 73 GLU A CA 1
ATOM 591 C C . GLU A 1 73 ? -9.737 -7.763 -0.934 1.00 94.25 73 GLU A C 1
ATOM 593 O O . GLU A 1 73 ? -8.674 -8.351 -1.094 1.00 94.25 73 GLU A O 1
ATOM 598 N N . ASP A 1 74 ? -9.787 -6.466 -0.603 1.00 94.56 74 ASP A N 1
ATOM 599 C CA . ASP A 1 74 ? -8.581 -5.638 -0.423 1.00 94.56 74 ASP A CA 1
ATOM 600 C C . ASP A 1 74 ? -7.773 -6.077 0.794 1.00 94.56 74 ASP A C 1
ATOM 602 O O . ASP A 1 74 ? -6.552 -6.233 0.732 1.00 94.56 74 ASP A O 1
ATOM 606 N N . ILE A 1 75 ? -8.466 -6.311 1.911 1.00 96.50 75 ILE A N 1
ATOM 607 C CA . ILE A 1 75 ? -7.836 -6.761 3.152 1.00 96.50 75 ILE A CA 1
ATOM 608 C C . ILE A 1 75 ? -7.176 -8.122 2.915 1.00 96.50 75 ILE A C 1
ATOM 610 O O . ILE A 1 75 ? -5.977 -8.279 3.157 1.00 96.50 75 ILE A O 1
ATOM 614 N N . LYS A 1 76 ? -7.936 -9.089 2.386 1.00 95.94 76 LYS A N 1
ATOM 615 C CA . LYS A 1 76 ? -7.438 -10.439 2.104 1.00 95.94 76 LYS A CA 1
ATOM 616 C C . LYS A 1 76 ? -6.311 -10.423 1.070 1.00 95.94 76 LYS A C 1
ATOM 618 O O . LYS A 1 76 ? -5.254 -10.992 1.325 1.00 95.94 76 LYS A O 1
ATOM 623 N N . GLY A 1 77 ? -6.511 -9.733 -0.049 1.00 94.81 77 GLY A N 1
ATOM 624 C CA . GLY A 1 77 ? -5.529 -9.621 -1.124 1.00 94.81 77 GLY A CA 1
ATOM 625 C C . GLY A 1 77 ? -4.215 -9.007 -0.646 1.00 94.81 77 GLY A C 1
ATOM 626 O O . GLY A 1 77 ? -3.147 -9.477 -1.031 1.00 94.81 77 GLY A O 1
ATOM 627 N N . SER A 1 78 ? -4.264 -8.033 0.272 1.00 95.69 78 SER A N 1
ATOM 628 C CA . SER A 1 78 ? -3.050 -7.471 0.873 1.00 95.69 78 SER A CA 1
ATOM 629 C C . SER A 1 78 ? -2.251 -8.504 1.681 1.00 95.69 78 SER A C 1
ATOM 631 O O . SER A 1 78 ? -1.021 -8.478 1.652 1.00 95.69 78 SER A O 1
ATOM 633 N N . TYR A 1 79 ? -2.918 -9.421 2.395 1.00 96.06 79 TYR A N 1
ATOM 634 C CA . TYR A 1 79 ? -2.251 -10.503 3.129 1.00 96.06 79 TYR A CA 1
ATOM 635 C C . TYR A 1 79 ? -1.645 -11.530 2.188 1.00 96.06 79 TYR A C 1
ATOM 637 O O . TYR A 1 79 ? -0.502 -11.936 2.398 1.00 96.06 79 TYR A O 1
ATOM 645 N N . ASP A 1 80 ? -2.395 -11.923 1.160 1.00 94.75 80 ASP A N 1
ATOM 646 C CA . ASP A 1 80 ? -1.935 -12.887 0.168 1.00 94.75 80 ASP A CA 1
ATOM 647 C C . ASP A 1 80 ? -0.681 -12.340 -0.532 1.00 94.75 80 ASP A C 1
ATOM 649 O O . ASP A 1 80 ? 0.363 -12.992 -0.510 1.00 94.75 80 ASP A O 1
ATOM 653 N N . LEU A 1 81 ? -0.726 -11.093 -1.017 1.00 94.88 81 LEU A N 1
ATOM 654 C CA . LEU A 1 81 ? 0.418 -10.432 -1.648 1.00 94.88 81 LEU A CA 1
ATOM 655 C C . LEU A 1 81 ? 1.630 -10.336 -0.710 1.00 94.88 81 LEU A C 1
ATOM 657 O O . LEU A 1 81 ? 2.742 -10.671 -1.111 1.00 94.88 81 LEU A O 1
ATOM 661 N N . ARG A 1 82 ? 1.434 -9.941 0.555 1.00 96.31 82 ARG A N 1
ATOM 662 C CA . ARG A 1 82 ? 2.515 -9.916 1.556 1.00 96.31 82 ARG A CA 1
ATOM 663 C C . ARG A 1 82 ? 3.140 -11.298 1.752 1.00 96.31 82 ARG A C 1
ATOM 665 O O . ARG A 1 82 ? 4.361 -11.401 1.844 1.00 96.31 82 ARG A O 1
ATOM 672 N N . ASN A 1 83 ? 2.322 -12.344 1.856 1.00 93.88 83 ASN A N 1
ATOM 673 C CA . ASN A 1 83 ? 2.808 -13.707 2.063 1.00 93.88 83 ASN A CA 1
ATOM 674 C C . ASN A 1 83 ? 3.636 -14.187 0.864 1.00 93.88 83 ASN A C 1
ATOM 676 O O . ASN A 1 83 ? 4.686 -14.792 1.068 1.00 93.88 83 ASN A O 1
ATOM 680 N N . PHE A 1 84 ? 3.213 -13.866 -0.363 1.00 93.25 84 PHE A N 1
ATOM 681 C CA . PHE A 1 84 ? 4.005 -14.135 -1.566 1.00 93.25 84 PHE A CA 1
ATOM 682 C C . PHE A 1 84 ? 5.334 -13.376 -1.551 1.00 93.25 84 PHE A C 1
ATOM 684 O O . PHE A 1 84 ? 6.374 -14.010 -1.671 1.00 93.25 84 PHE A O 1
ATOM 691 N N . ILE A 1 85 ? 5.327 -12.063 -1.289 1.00 93.00 85 ILE A N 1
ATOM 692 C CA . ILE A 1 85 ? 6.557 -11.253 -1.184 1.00 93.00 85 ILE A CA 1
ATOM 693 C C . ILE A 1 85 ? 7.528 -11.842 -0.146 1.00 93.00 85 ILE A C 1
ATOM 695 O O . ILE A 1 85 ? 8.735 -11.857 -0.364 1.00 93.00 85 ILE A O 1
ATOM 699 N N . ALA A 1 86 ? 7.019 -12.321 0.992 1.00 91.75 86 ALA A N 1
ATOM 700 C CA . ALA A 1 86 ? 7.850 -12.852 2.069 1.00 91.75 86 ALA A CA 1
ATOM 701 C C . ALA A 1 86 ? 8.451 -14.235 1.768 1.00 91.75 86 ALA A C 1
ATOM 703 O O . ALA A 1 86 ? 9.518 -14.556 2.291 1.00 91.75 86 ALA A O 1
ATOM 704 N N . HIS A 1 87 ? 7.760 -15.074 0.993 1.00 90.38 87 HIS A N 1
ATOM 705 C CA . HIS A 1 87 ? 8.161 -16.466 0.755 1.00 90.38 87 HIS A CA 1
ATOM 706 C C . HIS A 1 87 ? 8.818 -16.688 -0.611 1.00 90.38 87 HIS A C 1
ATOM 708 O O . HIS A 1 87 ? 9.661 -17.573 -0.732 1.00 90.38 87 HIS A O 1
ATOM 714 N N . ASP A 1 88 ? 8.440 -15.901 -1.615 1.00 92.00 88 ASP A N 1
ATOM 715 C CA . ASP A 1 88 ? 8.919 -15.995 -2.992 1.00 92.00 88 ASP A CA 1
ATOM 716 C C . ASP A 1 88 ? 9.044 -14.594 -3.604 1.00 92.00 88 ASP A C 1
ATOM 718 O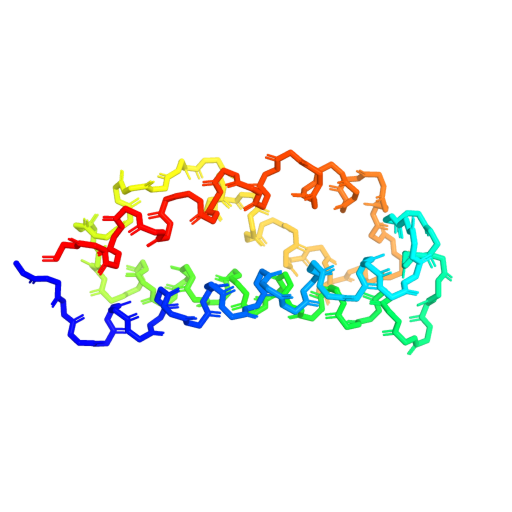 O . ASP A 1 88 ? 8.309 -14.208 -4.510 1.00 92.00 88 ASP A O 1
ATOM 722 N N . TYR A 1 89 ? 9.962 -13.803 -3.044 1.00 86.94 89 TYR A N 1
ATOM 723 C CA . TYR A 1 89 ? 10.198 -12.420 -3.460 1.00 86.94 89 TYR A CA 1
ATOM 724 C C . TYR A 1 89 ? 10.552 -12.301 -4.952 1.00 86.94 89 TYR A C 1
ATOM 726 O O . TYR A 1 89 ? 10.074 -11.396 -5.632 1.00 86.94 89 TYR A O 1
ATOM 734 N N . GLU A 1 90 ? 11.361 -13.234 -5.460 1.00 87.69 90 GLU A N 1
ATOM 735 C CA . GLU A 1 90 ? 11.786 -13.278 -6.865 1.00 87.69 90 GLU A CA 1
ATOM 736 C C . GLU A 1 90 ? 10.659 -13.743 -7.801 1.00 87.69 90 GLU A C 1
ATOM 738 O O . GLU A 1 90 ? 10.605 -13.329 -8.958 1.00 87.69 90 GLU A O 1
ATOM 743 N N . GLY A 1 91 ? 9.745 -14.586 -7.313 1.00 88.75 91 GLY A N 1
ATOM 744 C CA . GLY A 1 91 ? 8.593 -15.092 -8.061 1.00 88.75 91 GLY A CA 1
ATOM 745 C C . GLY A 1 91 ? 7.335 -14.227 -7.975 1.00 88.75 91 GLY A C 1
ATOM 746 O O . GLY A 1 91 ? 6.283 -14.650 -8.457 1.00 88.75 91 GLY A O 1
ATOM 747 N N . VAL A 1 92 ? 7.400 -13.031 -7.374 1.00 92.06 92 VAL A N 1
ATOM 748 C CA . VAL A 1 92 ? 6.252 -12.114 -7.313 1.00 92.06 92 VAL A CA 1
ATOM 749 C C . VAL A 1 92 ? 5.801 -11.749 -8.728 1.00 92.06 92 VAL A C 1
ATOM 751 O O . VAL A 1 92 ? 6.546 -11.147 -9.500 1.00 92.06 92 VAL A O 1
ATOM 754 N N . ASP A 1 93 ? 4.545 -12.063 -9.046 1.00 93.62 93 ASP A N 1
ATOM 755 C CA . ASP A 1 93 ? 3.940 -11.700 -10.325 1.00 93.62 93 ASP A CA 1
ATOM 756 C C . ASP A 1 93 ? 3.727 -10.180 -10.403 1.00 93.62 93 ASP A C 1
ATOM 758 O O . ASP A 1 93 ? 2.851 -9.606 -9.746 1.00 93.62 93 ASP A O 1
ATOM 762 N N . LEU A 1 94 ? 4.552 -9.517 -11.216 1.00 94.94 94 LEU A N 1
ATOM 763 C CA . LEU A 1 94 ? 4.518 -8.067 -11.373 1.00 94.94 94 LEU A CA 1
ATOM 764 C C . LEU A 1 94 ? 3.242 -7.571 -12.058 1.00 94.94 94 LEU A C 1
ATOM 766 O O . LEU A 1 94 ? 2.881 -6.422 -11.823 1.00 94.94 94 LEU A O 1
ATOM 770 N N . TYR A 1 95 ? 2.524 -8.412 -12.810 1.00 95.00 95 TYR A N 1
ATOM 771 C CA . TYR A 1 95 ? 1.212 -8.041 -13.350 1.00 95.00 95 TYR A CA 1
ATOM 772 C C . TYR A 1 95 ? 0.182 -7.890 -12.233 1.00 95.00 95 TYR A C 1
ATOM 774 O O . TYR A 1 95 ? -0.581 -6.929 -12.220 1.00 95.00 95 TYR A O 1
ATOM 782 N N . ILE A 1 96 ? 0.212 -8.780 -11.236 1.00 94.94 96 ILE A N 1
ATOM 783 C CA . ILE A 1 96 ? -0.652 -8.655 -10.055 1.00 94.94 96 ILE A CA 1
ATOM 784 C C . ILE A 1 96 ? -0.297 -7.385 -9.275 1.00 94.94 96 ILE A C 1
ATOM 786 O O . ILE A 1 96 ? -1.184 -6.669 -8.813 1.00 94.94 96 ILE A O 1
ATOM 790 N N . VAL A 1 97 ? 0.996 -7.085 -9.120 1.00 97.25 97 VAL A N 1
ATOM 791 C CA . VAL A 1 97 ? 1.439 -5.858 -8.437 1.00 97.25 97 VAL A CA 1
ATOM 792 C C . VAL A 1 97 ? 0.990 -4.614 -9.203 1.00 97.25 97 VAL A C 1
ATOM 794 O O . VAL A 1 97 ? 0.524 -3.658 -8.584 1.00 97.25 97 VAL A O 1
ATOM 797 N N . GLU A 1 98 ? 1.102 -4.625 -10.528 1.00 97.69 98 GLU A N 1
ATOM 798 C CA . GLU A 1 98 ? 0.634 -3.548 -11.394 1.00 97.69 98 GLU A CA 1
ATOM 799 C C . GLU A 1 98 ? -0.872 -3.315 -11.235 1.00 97.69 98 GLU A C 1
ATOM 801 O O . GLU A 1 98 ? -1.259 -2.188 -10.925 1.00 97.69 98 GLU A O 1
ATOM 806 N N . ASP A 1 99 ? -1.689 -4.369 -11.322 1.00 97.00 99 ASP A N 1
ATOM 807 C CA . ASP A 1 99 ? -3.146 -4.314 -11.126 1.00 97.00 99 ASP A CA 1
ATOM 808 C C . ASP A 1 99 ? -3.523 -3.780 -9.736 1.00 97.00 99 ASP A C 1
ATOM 810 O O . ASP A 1 99 ? -4.457 -2.990 -9.571 1.00 97.00 99 ASP A O 1
ATOM 814 N N . VAL A 1 100 ? -2.782 -4.178 -8.699 1.00 97.62 100 VAL A N 1
ATOM 815 C CA . VAL A 1 100 ? -2.986 -3.648 -7.345 1.00 97.62 100 VAL A CA 1
ATOM 816 C C . VAL A 1 100 ? -2.740 -2.141 -7.316 1.00 97.62 100 VAL A C 1
ATOM 818 O O . VAL A 1 100 ? -3.527 -1.412 -6.708 1.00 97.62 100 VAL A O 1
ATOM 821 N N . ILE A 1 101 ? -1.678 -1.659 -7.963 1.00 98.38 101 ILE A N 1
ATOM 822 C CA . ILE A 1 101 ? -1.322 -0.236 -7.983 1.00 98.38 101 ILE A CA 1
ATOM 823 C C . ILE A 1 101 ? -2.325 0.581 -8.806 1.00 98.38 101 ILE A C 1
ATOM 825 O O . 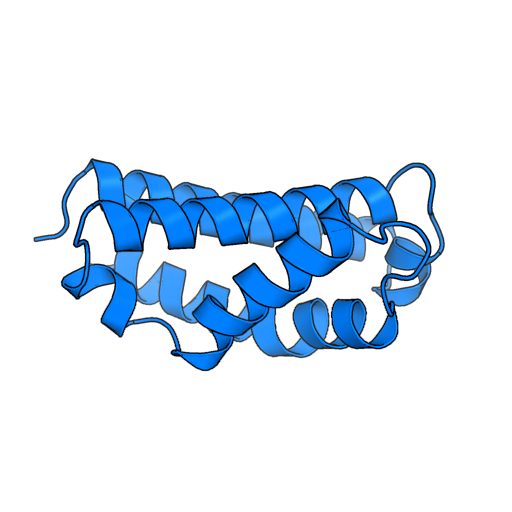ILE A 1 101 ? -2.713 1.662 -8.360 1.00 98.38 101 ILE A O 1
ATOM 829 N N . SER A 1 102 ? -2.736 0.094 -9.978 1.00 97.69 102 SER A N 1
ATOM 830 C CA . SER A 1 102 ? -3.620 0.819 -10.898 1.00 97.69 102 SER A CA 1
ATOM 831 C C . SER A 1 102 ? -5.085 0.796 -10.464 1.00 97.69 102 SER A C 1
ATOM 833 O O . SER A 1 102 ? -5.747 1.830 -10.536 1.00 97.69 102 SER A O 1
ATOM 835 N N . GLU A 1 103 ? -5.582 -0.339 -9.967 1.00 97.06 103 GLU A N 1
ATOM 836 C CA . GLU A 1 103 ? -7.012 -0.534 -9.702 1.00 97.06 103 GLU A CA 1
ATOM 837 C C . GLU A 1 103 ? -7.347 -0.487 -8.210 1.00 97.06 103 GLU A C 1
ATOM 839 O O . GLU A 1 103 ? -8.307 0.169 -7.796 1.00 97.06 103 GLU A O 1
ATOM 844 N N . ARG A 1 104 ? -6.566 -1.169 -7.362 1.00 97.31 104 ARG A N 1
ATOM 845 C CA . ARG A 1 104 ? -6.945 -1.385 -5.952 1.00 97.31 104 ARG A CA 1
ATOM 846 C C . ARG A 1 104 ? -6.493 -0.269 -5.019 1.00 97.31 104 ARG A C 1
ATOM 848 O O . ARG A 1 104 ? -7.278 0.175 -4.180 1.00 97.31 104 ARG A O 1
ATOM 855 N N . LEU A 1 105 ? -5.267 0.238 -5.158 1.00 98.19 105 LEU A N 1
ATOM 856 C CA . LEU A 1 105 ? -4.773 1.328 -4.307 1.00 98.19 105 LEU A CA 1
ATOM 857 C C . LEU A 1 105 ? -5.648 2.595 -4.366 1.00 98.19 105 LEU A C 1
ATOM 859 O O . LEU A 1 105 ? -5.902 3.154 -3.295 1.00 98.19 105 LEU A O 1
ATOM 863 N N . PRO A 1 106 ? -6.175 3.038 -5.527 1.00 98.25 106 PRO A N 1
ATOM 864 C CA . PRO A 1 106 ? -7.102 4.170 -5.575 1.00 98.25 106 PRO A CA 1
ATOM 865 C C . PRO A 1 106 ? -8.392 3.932 -4.778 1.00 98.25 106 PRO A C 1
ATOM 867 O O . PRO A 1 106 ? -8.866 4.836 -4.084 1.00 98.25 106 PRO A O 1
ATOM 870 N N . ILE A 1 107 ? -8.941 2.714 -4.827 1.00 98.19 107 ILE A N 1
ATOM 871 C CA . ILE A 1 107 ? -10.136 2.325 -4.063 1.00 98.19 107 ILE A CA 1
ATOM 872 C C . ILE A 1 107 ? -9.831 2.386 -2.563 1.00 98.19 107 ILE A C 1
ATOM 874 O O . ILE A 1 107 ? -10.523 3.085 -1.819 1.00 98.19 107 ILE A O 1
ATOM 878 N N . ILE A 1 108 ? -8.733 1.759 -2.132 1.00 98.44 108 ILE A N 1
ATOM 879 C CA . ILE A 1 108 ? -8.293 1.772 -0.731 1.00 98.44 108 ILE A CA 1
ATOM 880 C C . ILE A 1 108 ? -8.050 3.210 -0.255 1.00 98.44 108 ILE A C 1
ATOM 882 O O . ILE A 1 108 ? -8.448 3.569 0.854 1.00 98.44 108 ILE A O 1
ATOM 886 N N . LYS A 1 109 ? -7.440 4.066 -1.081 1.00 98.44 109 LYS A N 1
ATOM 887 C CA . LYS A 1 109 ? -7.187 5.474 -0.748 1.00 98.44 109 LYS A CA 1
ATOM 888 C C . LYS A 1 109 ? -8.478 6.255 -0.518 1.00 98.44 109 LYS A C 1
ATOM 890 O O . LYS A 1 109 ? -8.557 7.049 0.422 1.00 98.44 109 LYS A O 1
ATOM 895 N N . ASN A 1 110 ? -9.501 6.008 -1.332 1.00 98.25 110 ASN A N 1
ATOM 896 C CA . ASN A 1 110 ? -10.820 6.602 -1.133 1.00 98.25 110 ASN A CA 1
ATOM 897 C C . ASN A 1 110 ? -11.446 6.136 0.189 1.00 98.25 110 ASN A C 1
ATOM 899 O O . ASN A 1 110 ? -11.935 6.972 0.951 1.00 98.25 110 ASN A O 1
ATOM 903 N N . SER A 1 111 ? -11.357 4.845 0.516 1.00 98.25 111 SER A N 1
ATOM 904 C CA . SER A 1 111 ? -11.803 4.316 1.812 1.00 98.25 111 SER A CA 1
ATOM 905 C C . SER A 1 111 ? -11.060 4.950 2.987 1.00 98.25 111 SER A C 1
ATOM 907 O O . SER A 1 111 ? -11.687 5.366 3.961 1.00 98.25 111 SER A O 1
ATOM 909 N N . VAL A 1 112 ? -9.737 5.114 2.883 1.00 98.00 112 VAL A N 1
ATOM 910 C CA . VAL A 1 112 ? -8.930 5.818 3.891 1.00 98.00 112 VAL A CA 1
ATOM 911 C C . VAL A 1 112 ? -9.439 7.242 4.099 1.00 98.00 112 VAL A C 1
ATOM 913 O O . VAL A 1 112 ? -9.643 7.654 5.241 1.00 98.00 112 VAL A O 1
ATOM 916 N N . LYS A 1 113 ? -9.694 7.985 3.020 1.00 97.75 113 LYS A N 1
ATOM 917 C CA . LYS A 1 113 ? -10.226 9.348 3.109 1.00 97.75 113 LYS A CA 1
ATOM 918 C C . LYS A 1 113 ? -11.582 9.385 3.823 1.00 97.75 113 LYS A C 1
ATOM 920 O O . LYS A 1 113 ? -11.761 10.189 4.731 1.00 97.75 113 LYS A O 1
ATOM 925 N N . LEU A 1 114 ? -12.496 8.475 3.481 1.00 97.31 114 LEU A N 1
ATOM 926 C CA . LEU A 1 114 ? -13.808 8.379 4.132 1.00 97.31 114 LEU A CA 1
ATOM 927 C C . LEU A 1 114 ? -13.702 8.120 5.638 1.00 97.31 114 LEU A C 1
ATOM 929 O O . LEU A 1 114 ? -14.513 8.647 6.394 1.00 97.31 114 LEU A O 1
ATOM 933 N N . VAL A 1 115 ? -12.719 7.330 6.076 1.00 97.25 115 VAL A N 1
ATOM 934 C CA . VAL A 1 115 ? -12.466 7.082 7.502 1.00 97.25 115 VAL A CA 1
ATOM 935 C C . VAL A 1 115 ? -11.877 8.313 8.195 1.00 97.25 115 VAL A C 1
ATOM 937 O O . VAL A 1 115 ? -12.240 8.593 9.333 1.00 97.25 115 VAL A O 1
ATOM 940 N N . LEU A 1 116 ? -10.968 9.042 7.541 1.00 95.81 116 LEU A N 1
ATOM 941 C CA . LEU A 1 116 ? -10.286 10.204 8.129 1.00 95.81 116 LEU A CA 1
ATOM 942 C C . LEU A 1 116 ? -11.144 11.477 8.170 1.00 95.81 116 LEU A C 1
ATOM 944 O O . LEU A 1 116 ? -10.863 12.353 8.985 1.00 95.81 116 LEU A O 1
ATOM 948 N N . ASP A 1 117 ? -12.174 11.569 7.329 1.00 93.62 117 ASP A N 1
ATOM 949 C CA . ASP A 1 117 ? -13.131 12.684 7.299 1.00 93.62 117 ASP A CA 1
ATOM 950 C C . ASP A 1 117 ? -14.250 12.553 8.369 1.00 93.62 117 ASP A C 1
ATOM 952 O O . ASP A 1 117 ? -15.154 13.392 8.429 1.00 93.62 117 ASP A O 1
ATOM 956 N N . LYS A 1 118 ? -14.221 11.500 9.202 1.00 84.38 118 LYS A N 1
ATOM 957 C CA . LYS A 1 118 ? -15.180 11.220 10.291 1.00 84.38 118 LYS A CA 1
ATOM 958 C C . LYS A 1 118 ? -14.642 11.615 11.663 1.00 84.38 118 LYS A C 1
ATOM 960 O O . LYS A 1 118 ? -15.477 12.068 12.479 1.00 84.38 118 LYS A O 1
#

Secondary structure (DSSP, 8-state):
---HHHHHHHHHHHHHHHHHHHHHHHHTSHHHHHH-IIIIIHHHHHHHHHHHHHHHHHHHTT-HHHHTTS-HHHHHHHHHHHHHHHH-STT--HHHHHHIIIIIHHHHHHHHHHHHT-

Sequence (118 aa):
MFSLKAIERVKLISKKIDFIEAIVKEKNSIQLALEDEQNSRASILMHLTSISEQFDKLLHNGELDVLQYFEKEDIKGSYDLRNFIAHDYEGVDLYIVEDVISERLPIIKNSVKLVLDK

Radius of gyration: 14.0 Å; chains: 1; bounding box: 33×29×34 Å